Protein AF-R6JPP5-F1 (afdb_monomer)

Secondary structure (DSSP, 8-state):
---TT---EEE---HHHHHHHHHHHT-TTGGG--EEGGG---HHHHHHHHHHHHHHT----SEEEHHHHHHHHHHHHSS--TTHHHHHHHHHHHTT-TTTEEEETTTTEEEE-SPPPP--EEEEEEEEE-SSTTEEEEEEEEES-SS-SEEEEEEEE-SS-TTT-EEEEEEEE-

Foldseek 3Di:
DDELPFAFAWDDDDPVVQVLVQLLCQQPPLLVDWDAQVVADDLLNLLSQLLSVCVVVVVPAQKAALVVSQVSSCQAAVHGRPCNQVCNCVSCVVNVNNVAWDHDPVVNIIGGPHHDDGQKGWGWDTWGQNDDQQKIWTKTAIPNDDVFGIKIWIKHQDPPDPPSRIYTNTMDTD

Mean predicted aligned error: 3.89 Å

pLDDT: mean 92.85, std 6.84, range [59.16, 98.44]

Sequence (174 aa):
MPSTNASGKKVIFNQQDLERIAAMLEVPGLYKFSYENKDGVSAEMATHVAVWMAAREDIKGTSFPSGTVVLDLFKYYGQTVVNFKSNCNAAAKKENIYDIISYSNKDSVFTITKGEAKQQSVKINRVESLGNNNYYKVTGSVSGEKSCKKVVAVVQKNRLDTELGFSIKALKWS

Solvent-accessible surface area (backbone atoms only — not comparable to full-atom values): 9459 Å² total; per-residue (Å²): 131,79,54,66,84,63,77,55,51,79,55,85,77,58,69,67,60,50,52,46,52,23,55,68,65,28,34,37,76,46,75,80,50,68,42,46,60,92,77,51,58,54,41,52,60,46,49,38,50,46,36,48,55,48,41,71,69,58,65,81,54,48,66,40,56,44,67,58,53,53,48,52,47,22,51,42,41,67,46,76,55,73,64,35,76,83,36,34,51,61,23,20,52,76,71,71,41,52,87,33,38,41,59,41,81,90,78,46,26,32,37,41,71,56,61,76,72,82,47,44,46,50,48,76,76,47,39,20,42,55,63,70,88,54,31,30,39,39,35,26,44,37,40,82,44,85,91,36,49,33,40,34,29,20,34,31,55,47,91,82,49,75,86,73,35,45,18,50,40,15,34,42,59,70

Nearest PDB structures (foldseek):
  4u1d-assembly1_C  TM=5.506E-01  e=8.708E-01  Saccharomyces cerevisiae S288C
  4u1c-assembly1_A  TM=5.086E-01  e=1.174E+00  Saccharomyces cerevisiae S288C
  6zce-assembly1_o  TM=4.142E-01  e=6.086E-01  Saccharomyces cerevisiae S288C
  6zu9-assembly1_o  TM=4.142E-01  e=6.086E-01  Saccharomyces cerevisiae S288C
  4uer-assembly1_a  TM=5.561E-01  e=2.709E+00  Lachancea kluyveri

Structure (mmCIF, N/CA/C/O backbone):
data_AF-R6JPP5-F1
#
_entry.id   AF-R6JPP5-F1
#
loop_
_atom_site.group_PDB
_atom_site.id
_atom_site.type_symbol
_atom_site.label_atom_id
_atom_site.label_alt_id
_atom_site.label_comp_id
_atom_site.label_asym_id
_atom_site.label_entity_id
_atom_site.label_seq_id
_atom_site.pdbx_PDB_ins_code
_atom_site.Cartn_x
_atom_site.Cartn_y
_atom_site.Cartn_z
_atom_site.occupancy
_atom_site.B_iso_or_equiv
_atom_site.auth_seq_id
_atom_site.auth_comp_id
_atom_site.auth_asym_id
_atom_site.auth_atom_id
_atom_site.pdbx_PDB_model_num
ATOM 1 N N . MET A 1 1 ? -18.213 3.539 -0.980 1.00 82.19 1 MET A N 1
ATOM 2 C CA . MET A 1 1 ? -17.208 2.903 -0.101 1.00 82.19 1 MET A CA 1
ATOM 3 C C . MET A 1 1 ? -16.975 3.785 1.122 1.00 82.19 1 MET A C 1
ATOM 5 O O . MET A 1 1 ? -17.105 4.993 0.953 1.00 82.19 1 MET A O 1
ATOM 9 N N . PRO A 1 2 ? -16.701 3.240 2.324 1.00 85.69 2 PRO A N 1
ATOM 10 C CA . PRO A 1 2 ? -16.505 4.056 3.527 1.00 85.69 2 PRO A CA 1
ATOM 11 C C . PRO A 1 2 ? -15.246 4.933 3.457 1.00 85.69 2 PRO A C 1
ATOM 13 O O . PRO A 1 2 ? -14.263 4.528 2.840 1.00 85.69 2 PRO A O 1
ATOM 16 N N . SER A 1 3 ? -15.276 6.096 4.114 1.00 89.56 3 SER A N 1
ATOM 17 C CA . SER A 1 3 ? -14.130 7.011 4.246 1.00 89.56 3 SER A CA 1
ATOM 18 C C . SER A 1 3 ? -13.389 6.834 5.573 1.00 89.56 3 SER A C 1
ATOM 20 O O . SER A 1 3 ? -13.895 6.186 6.495 1.00 89.56 3 SER A O 1
ATOM 22 N N . THR A 1 4 ? -12.216 7.457 5.725 1.00 89.62 4 THR A N 1
ATOM 23 C CA . THR A 1 4 ? -11.436 7.405 6.984 1.00 89.62 4 THR A CA 1
ATOM 24 C C . THR A 1 4 ? -12.163 8.001 8.200 1.00 89.62 4 THR A C 1
ATOM 26 O O . THR A 1 4 ? -11.862 7.648 9.347 1.00 89.62 4 THR A O 1
ATOM 29 N N . ASN A 1 5 ? -13.171 8.848 7.972 1.00 91.06 5 ASN A N 1
ATOM 30 C CA . ASN A 1 5 ? -14.004 9.439 9.022 1.00 91.06 5 ASN A CA 1
ATOM 31 C C . ASN A 1 5 ? -15.162 8.534 9.471 1.00 91.06 5 ASN A C 1
ATOM 33 O O . ASN A 1 5 ? -15.794 8.835 10.482 1.00 91.06 5 ASN A O 1
ATOM 37 N N . ALA A 1 6 ? -15.434 7.428 8.769 1.00 90.62 6 ALA A N 1
ATOM 38 C CA . ALA A 1 6 ? -16.486 6.494 9.158 1.00 90.62 6 ALA A CA 1
ATOM 39 C C . ALA A 1 6 ? -16.237 5.922 10.565 1.00 90.62 6 ALA A C 1
ATOM 41 O O . ALA A 1 6 ? -15.097 5.817 11.030 1.00 90.62 6 ALA A O 1
ATOM 42 N N . SER A 1 7 ? -17.309 5.545 11.251 1.00 91.62 7 SER A N 1
ATOM 43 C CA . SER A 1 7 ? -17.273 4.883 12.553 1.00 91.62 7 SER A CA 1
ATOM 44 C C . SER A 1 7 ? -17.956 3.524 12.461 1.00 91.62 7 SER A C 1
ATOM 46 O O . SER A 1 7 ? -18.788 3.282 11.587 1.00 91.62 7 SER A O 1
ATOM 48 N N . GLY A 1 8 ? -17.563 2.608 13.341 1.00 93.38 8 GLY A N 1
ATOM 49 C CA . GLY A 1 8 ? -18.031 1.232 13.295 1.00 93.38 8 GLY A CA 1
ATOM 50 C C . GLY A 1 8 ? -18.022 0.566 14.659 1.00 93.38 8 GLY A C 1
ATOM 51 O O . GLY A 1 8 ? -17.708 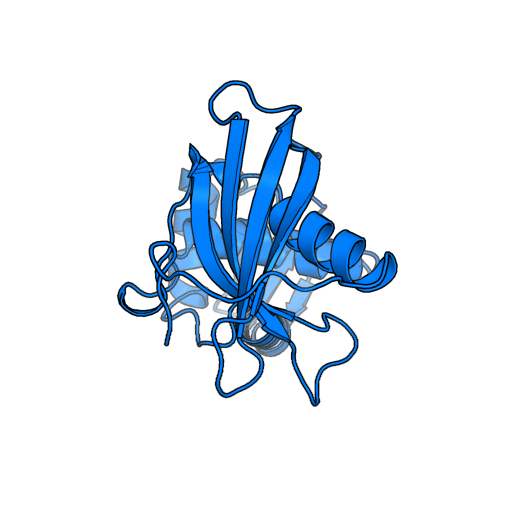1.179 15.679 1.00 93.38 8 GLY A O 1
ATOM 52 N N . LYS A 1 9 ? -18.363 -0.722 14.678 1.00 95.44 9 LYS A N 1
ATOM 53 C CA . LYS A 1 9 ? -18.337 -1.530 15.902 1.00 95.44 9 LYS A CA 1
ATOM 54 C C . LYS A 1 9 ? -16.947 -2.116 16.096 1.00 95.44 9 LYS A C 1
ATOM 56 O O . LYS A 1 9 ? -16.411 -2.723 15.172 1.00 95.44 9 LYS A O 1
ATOM 61 N N . LYS A 1 10 ? -16.368 -1.971 17.290 1.00 96.31 10 LYS A N 1
ATOM 62 C CA . LYS 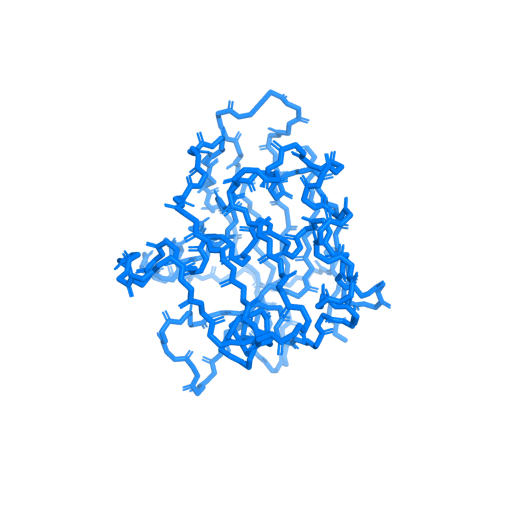A 1 10 ? -15.063 -2.566 17.614 1.00 96.31 10 LYS A CA 1
ATOM 63 C C . LYS A 1 10 ? -15.108 -4.085 17.414 1.00 96.31 10 LYS A C 1
ATOM 65 O O . LYS A 1 10 ? -16.047 -4.737 17.862 1.00 96.31 10 LYS A O 1
ATOM 70 N N . VAL A 1 11 ? -14.081 -4.632 16.772 1.00 96.31 11 VAL A N 1
ATOM 71 C CA . VAL A 1 11 ? -13.898 -6.074 16.560 1.00 96.31 11 VAL A CA 1
ATOM 72 C C . VAL A 1 11 ? -12.457 -6.474 16.861 1.00 96.31 11 VAL A C 1
ATOM 74 O O . VAL A 1 11 ? -11.571 -5.621 16.934 1.00 96.31 11 VAL A O 1
ATOM 77 N N . ILE A 1 12 ? -12.227 -7.771 17.054 1.00 94.81 12 ILE A N 1
ATOM 78 C CA . ILE A 1 12 ? -10.899 -8.339 17.290 1.00 94.81 12 ILE A CA 1
ATOM 79 C C . ILE A 1 12 ? -10.472 -9.084 16.030 1.00 94.81 12 ILE A C 1
ATOM 81 O O . ILE A 1 12 ? -11.224 -9.900 15.499 1.00 94.81 12 ILE A O 1
ATOM 85 N N . PHE A 1 13 ? -9.273 -8.775 15.553 1.00 95.56 13 PHE A N 1
ATOM 86 C CA . PHE A 1 13 ? -8.607 -9.511 14.484 1.00 95.56 13 PHE A CA 1
ATOM 87 C C . PHE A 1 13 ? -7.575 -10.454 15.092 1.00 95.56 13 PHE A C 1
ATOM 89 O O . PHE A 1 13 ? -7.060 -10.197 16.181 1.00 95.56 13 PHE A O 1
ATOM 96 N N . ASN A 1 14 ? -7.287 -11.548 14.389 1.00 94.88 14 ASN A N 1
ATOM 97 C CA . ASN A 1 14 ? -6.182 -12.417 14.769 1.00 94.88 14 ASN A CA 1
ATOM 98 C C . ASN A 1 14 ? -4.836 -11.721 14.491 1.00 94.88 14 ASN A C 1
ATOM 100 O O . ASN A 1 14 ? -4.765 -10.741 13.745 1.00 94.88 14 ASN A O 1
ATOM 104 N N . GLN A 1 15 ? -3.767 -12.238 15.094 1.00 95.12 15 GLN A N 1
ATOM 105 C CA . GLN A 1 15 ? -2.435 -11.641 14.992 1.00 95.12 15 GLN A CA 1
ATOM 106 C C . GLN A 1 15 ? -1.942 -11.550 13.538 1.00 95.12 15 GLN A C 1
ATOM 108 O O . GLN A 1 15 ? -1.433 -10.512 13.128 1.00 95.12 15 GLN A O 1
ATOM 113 N N . GLN A 1 16 ? -2.179 -12.593 12.739 1.00 94.06 16 GLN A N 1
ATOM 114 C CA . GLN A 1 16 ? -1.756 -12.645 11.339 1.00 94.06 16 GLN A CA 1
ATOM 115 C C . GLN A 1 16 ? -2.409 -11.546 10.485 1.00 94.06 16 GLN A C 1
ATOM 117 O O . GLN A 1 16 ? -1.752 -10.926 9.653 1.00 94.06 16 GLN A O 1
ATOM 122 N N . ASP A 1 17 ? -3.700 -11.278 10.686 1.00 95.12 17 ASP A N 1
ATOM 123 C CA . ASP A 1 17 ? -4.415 -10.215 9.982 1.00 95.12 17 ASP A CA 1
ATOM 124 C C . ASP A 1 17 ? -3.894 -8.832 10.402 1.00 95.12 17 ASP A C 1
ATOM 126 O O . ASP A 1 17 ? -3.727 -7.954 9.554 1.00 95.12 17 ASP A O 1
ATOM 130 N N . LEU A 1 18 ? -3.599 -8.634 11.692 1.00 96.69 18 LEU A N 1
ATOM 131 C CA . LEU A 1 18 ? -3.015 -7.385 12.190 1.00 96.69 1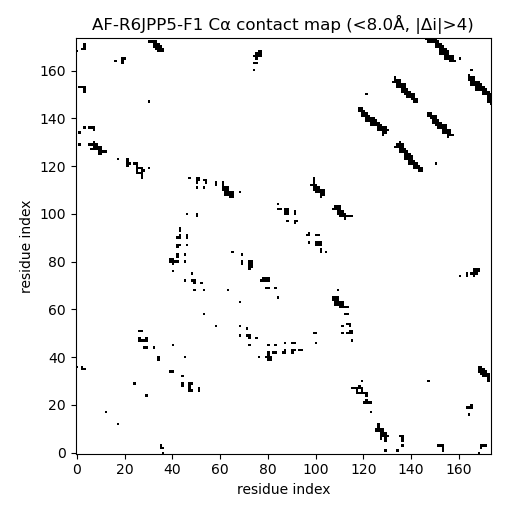8 LEU A CA 1
ATOM 132 C C . LEU A 1 18 ? -1.625 -7.132 11.594 1.00 96.69 18 LEU A C 1
ATOM 134 O O . LEU A 1 18 ? -1.348 -6.013 11.167 1.00 96.69 18 LEU A O 1
ATOM 138 N N . GLU A 1 19 ? -0.780 -8.160 11.524 1.00 95.50 19 GLU A N 1
ATOM 139 C CA . GLU A 1 19 ? 0.562 -8.089 10.934 1.00 95.50 19 GLU A CA 1
ATOM 140 C C . GLU A 1 19 ? 0.517 -7.825 9.429 1.00 95.50 19 GLU A C 1
ATOM 142 O O . GLU A 1 19 ? 1.269 -6.990 8.931 1.00 95.50 19 GLU A O 1
ATOM 147 N N . ARG A 1 20 ? -0.407 -8.465 8.699 1.00 95.12 20 ARG A N 1
ATOM 148 C CA . ARG A 1 20 ? -0.617 -8.202 7.266 1.00 95.12 20 ARG A CA 1
ATOM 149 C C . ARG A 1 20 ? -1.011 -6.752 7.012 1.00 95.12 20 ARG A C 1
ATOM 151 O O . ARG A 1 20 ? -0.418 -6.101 6.154 1.00 95.12 20 ARG A O 1
ATOM 158 N N . ILE A 1 21 ? -1.978 -6.236 7.772 1.00 96.88 21 ILE A N 1
ATOM 159 C CA . ILE A 1 21 ? -2.425 -4.845 7.643 1.00 96.88 21 ILE A CA 1
ATOM 160 C C . ILE A 1 21 ? -1.296 -3.883 8.022 1.00 96.88 21 ILE A C 1
ATOM 162 O O . ILE A 1 21 ? -1.074 -2.907 7.309 1.00 96.88 21 ILE A O 1
ATOM 166 N N . ALA A 1 22 ? -0.565 -4.156 9.106 1.00 97.19 22 ALA A N 1
ATOM 167 C CA . ALA A 1 22 ? 0.593 -3.358 9.494 1.00 97.19 22 ALA A CA 1
ATOM 168 C C . ALA A 1 22 ? 1.635 -3.321 8.369 1.00 97.19 22 ALA A C 1
ATOM 170 O O . ALA A 1 22 ? 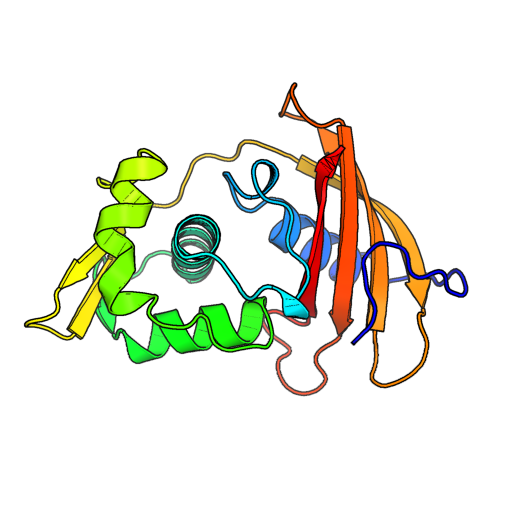2.000 -2.236 7.935 1.00 97.19 22 ALA A O 1
ATOM 171 N N . ALA A 1 23 ? 2.022 -4.473 7.816 1.00 96.06 23 ALA A N 1
ATOM 172 C CA . ALA A 1 23 ? 2.990 -4.555 6.726 1.00 96.06 23 ALA A CA 1
ATOM 173 C C . ALA A 1 23 ? 2.557 -3.748 5.490 1.00 96.06 23 ALA A C 1
ATOM 175 O O . ALA A 1 23 ? 3.378 -3.056 4.895 1.00 96.06 23 ALA A O 1
ATOM 176 N N . MET A 1 24 ? 1.268 -3.783 5.127 1.00 96.69 24 MET A N 1
ATOM 177 C CA . MET A 1 24 ? 0.732 -2.958 4.036 1.00 96.69 24 MET A CA 1
ATOM 178 C C . MET A 1 24 ? 0.823 -1.455 4.332 1.00 96.69 24 MET A C 1
ATOM 180 O O . MET A 1 24 ? 1.026 -0.674 3.410 1.00 96.69 24 MET A O 1
ATOM 184 N N . LEU A 1 25 ? 0.670 -1.033 5.589 1.00 97.06 25 LEU A N 1
ATOM 185 C CA . LEU A 1 25 ? 0.804 0.371 5.999 1.00 97.06 25 LEU A CA 1
ATOM 186 C C . LEU A 1 25 ? 2.277 0.786 6.207 1.00 97.06 25 LEU A C 1
ATOM 188 O O . LEU A 1 25 ? 2.603 1.970 6.186 1.00 97.06 25 LEU A O 1
ATOM 192 N N . GLU A 1 26 ? 3.182 -0.173 6.374 1.00 96.56 26 GLU A N 1
ATOM 193 C CA . GLU A 1 26 ? 4.626 0.041 6.526 1.00 96.56 26 GLU A CA 1
ATOM 194 C C . GLU A 1 26 ? 5.382 0.198 5.195 1.00 96.56 26 GLU A C 1
ATOM 196 O O . GLU A 1 26 ? 6.606 0.319 5.209 1.00 96.56 26 GLU A O 1
ATOM 201 N N . VAL A 1 27 ? 4.681 0.239 4.052 1.00 97.00 27 VAL A N 1
ATOM 202 C CA . VAL A 1 27 ? 5.272 0.564 2.740 1.00 97.00 27 VAL A CA 1
ATOM 203 C C . VAL A 1 27 ? 6.053 1.884 2.847 1.00 97.00 27 VAL A C 1
ATOM 205 O O . VAL A 1 27 ? 5.436 2.906 3.166 1.00 97.00 27 VAL A O 1
ATOM 208 N N . PRO A 1 28 ? 7.377 1.908 2.603 1.00 95.50 28 PRO A N 1
ATOM 209 C CA . PRO A 1 28 ? 8.176 3.132 2.697 1.00 95.50 28 PRO A CA 1
ATOM 210 C C . PRO A 1 28 ? 7.575 4.287 1.885 1.00 95.50 28 PRO A C 1
ATOM 212 O O . PRO A 1 28 ? 6.947 4.065 0.857 1.00 95.50 28 PRO A O 1
ATOM 215 N N . GLY A 1 29 ? 7.673 5.520 2.383 1.00 94.06 29 GLY A N 1
ATOM 216 C CA . GLY A 1 29 ? 7.097 6.704 1.733 1.00 94.06 29 GLY A CA 1
ATOM 217 C C . GLY A 1 29 ? 5.568 6.841 1.806 1.00 94.06 29 GLY A C 1
ATOM 218 O O . GLY A 1 29 ? 5.060 7.954 1.661 1.00 94.06 29 GLY A O 1
ATOM 219 N N . LEU A 1 30 ? 4.813 5.777 2.117 1.00 95.69 30 LEU A N 1
ATOM 220 C CA . LEU A 1 30 ? 3.342 5.812 2.140 1.00 95.69 30 LEU A CA 1
ATOM 221 C C . LEU A 1 30 ? 2.770 6.834 3.138 1.00 95.69 30 LEU A C 1
ATOM 223 O O . LEU A 1 30 ? 1.698 7.394 2.904 1.00 95.69 30 LEU A O 1
ATOM 227 N N . TYR A 1 31 ? 3.494 7.113 4.226 1.00 95.00 31 TYR A N 1
ATOM 228 C CA . TYR A 1 31 ? 3.088 8.071 5.260 1.00 95.00 31 TYR A CA 1
ATOM 229 C C . TYR A 1 31 ? 2.949 9.519 4.766 1.00 95.00 31 TYR A C 1
ATOM 231 O O . TYR A 1 31 ? 2.321 10.336 5.438 1.00 95.00 31 TYR A O 1
ATOM 239 N N . LYS A 1 32 ? 3.520 9.850 3.600 1.00 94.69 32 LYS A N 1
ATOM 240 C CA . LYS A 1 32 ? 3.437 11.186 2.994 1.00 94.69 32 LYS A CA 1
ATOM 241 C C . LYS A 1 32 ? 2.080 11.464 2.342 1.00 94.69 32 LYS A C 1
ATOM 243 O O . LYS A 1 32 ? 1.766 12.614 2.044 1.00 94.69 32 LYS A O 1
ATOM 248 N N . PHE A 1 33 ? 1.281 10.427 2.091 1.00 94.12 33 PHE A N 1
ATOM 249 C CA . PHE A 1 33 ? 0.074 10.520 1.275 1.00 94.12 33 PHE A CA 1
ATOM 250 C C . PHE A 1 33 ? -1.171 10.322 2.119 1.00 94.12 33 PHE A C 1
ATOM 252 O O . PHE A 1 33 ? -1.234 9.399 2.913 1.00 94.12 33 PHE A O 1
ATOM 259 N N . SER A 1 34 ? -2.201 11.136 1.906 1.00 92.00 34 SER A N 1
ATOM 260 C CA . SER A 1 34 ? -3.565 10.781 2.308 1.00 92.00 34 SER A CA 1
ATOM 261 C C . SER A 1 34 ? -4.348 10.385 1.069 1.00 92.00 34 SER A C 1
ATOM 263 O O . SER A 1 34 ? -4.201 11.003 0.017 1.00 92.00 34 SER A O 1
ATOM 265 N N . TYR A 1 35 ? -5.171 9.353 1.194 1.00 91.75 35 TYR A N 1
ATOM 266 C CA . TYR A 1 35 ? -5.915 8.787 0.083 1.00 91.75 35 TYR A CA 1
ATOM 267 C C . TYR A 1 35 ? -7.326 8.420 0.529 1.00 91.75 35 TYR A C 1
ATOM 269 O O . TYR A 1 35 ? -7.529 7.742 1.533 1.00 91.75 35 TYR A O 1
ATOM 277 N N . GLU A 1 36 ? -8.305 8.851 -0.253 1.00 92.19 36 GLU A N 1
ATOM 278 C CA . GLU A 1 36 ? -9.684 8.389 -0.192 1.00 92.19 36 GLU A CA 1
ATOM 279 C C . GLU A 1 36 ? -10.022 7.843 -1.576 1.00 92.19 36 GLU A C 1
ATOM 281 O O . GLU A 1 36 ? -9.717 8.470 -2.586 1.00 92.19 36 GLU A O 1
ATOM 286 N N . ASN A 1 37 ? -10.669 6.682 -1.659 1.00 86.75 37 ASN A N 1
ATOM 287 C CA . ASN A 1 37 ? -10.866 6.010 -2.946 1.00 86.75 37 ASN A CA 1
ATOM 288 C C . ASN A 1 37 ? -11.537 6.858 -4.029 1.00 86.75 37 ASN A C 1
ATOM 290 O O . ASN A 1 37 ? -11.197 6.703 -5.199 1.00 86.75 37 ASN A O 1
ATOM 294 N N . LYS A 1 38 ? -12.446 7.756 -3.628 1.00 86.94 38 LYS A N 1
ATOM 295 C CA . LYS A 1 38 ? -13.140 8.689 -4.526 1.00 86.94 38 LYS A CA 1
ATOM 296 C C . LYS A 1 38 ? -12.187 9.626 -5.280 1.00 86.94 38 LYS A C 1
ATOM 298 O O . LYS A 1 38 ? -12.551 10.106 -6.343 1.00 86.94 38 LYS A O 1
ATOM 303 N N . ASP A 1 39 ? -11.004 9.879 -4.723 1.00 88.00 39 ASP A N 1
ATOM 304 C CA . ASP A 1 39 ? -10.008 10.806 -5.266 1.00 88.00 39 ASP A CA 1
ATOM 305 C C . ASP A 1 39 ? -9.014 10.097 -6.202 1.00 88.00 39 ASP A C 1
ATOM 307 O O . ASP A 1 39 ? -8.202 10.744 -6.859 1.00 88.00 39 ASP A O 1
ATOM 311 N N . GLY A 1 40 ? -9.098 8.765 -6.302 1.00 89.88 40 GLY A N 1
ATOM 312 C CA . GLY A 1 40 ? -8.156 7.954 -7.063 1.00 89.88 40 GLY A CA 1
ATOM 313 C C . GLY A 1 40 ? -6.803 7.800 -6.366 1.00 89.88 40 GLY A C 1
ATOM 314 O O . GLY A 1 40 ? -6.522 8.393 -5.326 1.00 89.88 40 GLY A O 1
ATOM 315 N N . VAL A 1 41 ? -5.968 6.928 -6.922 1.00 94.88 41 VAL A N 1
ATOM 316 C CA . VAL A 1 41 ? -4.627 6.626 -6.405 1.00 94.88 41 VAL A CA 1
ATOM 317 C C . VAL A 1 41 ? -3.606 7.446 -7.193 1.00 94.88 41 VAL A C 1
ATOM 319 O O . VAL A 1 41 ? -3.581 7.361 -8.421 1.00 94.88 41 VAL A O 1
ATOM 322 N N . SER A 1 42 ? -2.757 8.223 -6.512 1.00 95.12 42 SER A N 1
ATOM 323 C CA . SER A 1 42 ? -1.679 8.965 -7.179 1.00 95.12 42 SER A CA 1
ATOM 324 C C . SER A 1 42 ? -0.564 8.033 -7.656 1.00 95.12 42 SER A C 1
ATOM 326 O O . SER A 1 42 ? -0.304 6.984 -7.060 1.00 95.12 42 SER A O 1
ATOM 328 N N . ALA A 1 43 ? 0.127 8.429 -8.727 1.00 96.94 43 ALA A N 1
ATOM 329 C CA . ALA A 1 43 ? 1.240 7.648 -9.254 1.00 96.94 43 ALA A CA 1
ATOM 330 C C . ALA A 1 43 ? 2.420 7.608 -8.269 1.00 96.94 43 ALA A C 1
ATOM 332 O O . ALA A 1 43 ? 3.053 6.567 -8.148 1.00 96.94 43 ALA A O 1
ATOM 333 N N . GLU A 1 44 ? 2.668 8.693 -7.530 1.00 97.38 44 GLU A N 1
ATOM 334 C CA . GLU A 1 44 ? 3.707 8.793 -6.495 1.00 97.38 44 GLU A CA 1
ATOM 335 C C . GLU A 1 44 ? 3.491 7.789 -5.357 1.00 97.38 44 GLU A C 1
ATOM 337 O O . GLU A 1 44 ? 4.403 7.062 -4.966 1.00 97.38 44 GLU A O 1
ATOM 342 N N . MET A 1 45 ? 2.257 7.672 -4.865 1.00 96.62 45 MET A N 1
ATOM 343 C CA . MET A 1 45 ? 1.936 6.684 -3.839 1.00 96.62 45 MET A CA 1
ATOM 344 C C . MET A 1 45 ? 2.030 5.258 -4.402 1.00 96.62 45 MET A C 1
ATOM 346 O O . MET A 1 45 ? 2.558 4.356 -3.750 1.00 96.62 45 MET A O 1
ATOM 350 N N . ALA A 1 46 ? 1.552 5.056 -5.633 1.00 97.69 46 ALA A N 1
ATOM 351 C CA . ALA A 1 46 ? 1.592 3.759 -6.294 1.00 97.69 46 ALA A CA 1
ATOM 352 C C . ALA A 1 46 ? 3.020 3.284 -6.608 1.00 97.69 46 ALA A C 1
ATOM 354 O O . ALA A 1 46 ? 3.254 2.079 -6.574 1.00 97.69 46 ALA A O 1
ATOM 355 N N . THR A 1 47 ? 3.984 4.179 -6.868 1.00 97.75 47 THR A N 1
ATOM 356 C CA . THR A 1 47 ? 5.381 3.776 -7.108 1.00 97.75 47 THR A CA 1
ATOM 357 C C . THR A 1 47 ? 5.989 3.083 -5.892 1.00 97.75 47 THR A C 1
ATOM 359 O O . THR A 1 47 ? 6.598 2.028 -6.049 1.00 97.75 47 THR A O 1
ATOM 362 N N . HIS A 1 48 ? 5.739 3.596 -4.686 1.00 97.81 48 HIS A N 1
ATOM 363 C CA . HIS A 1 48 ? 6.206 2.969 -3.448 1.00 97.81 48 HIS A CA 1
ATOM 364 C C . HIS A 1 48 ? 5.582 1.586 -3.221 1.00 97.81 48 HIS A C 1
ATOM 366 O O . HIS A 1 48 ? 6.264 0.617 -2.885 1.00 97.81 48 HIS A O 1
ATOM 372 N N . VAL A 1 49 ? 4.272 1.460 -3.461 1.00 97.19 49 VAL A N 1
ATOM 373 C CA . VAL A 1 49 ? 3.579 0.171 -3.333 1.00 97.19 49 VAL A CA 1
ATOM 374 C C . VAL A 1 49 ? 4.064 -0.829 -4.381 1.00 97.19 49 VAL A C 1
ATOM 376 O O . VAL A 1 49 ? 4.251 -1.994 -4.045 1.00 97.19 49 VAL A O 1
ATOM 379 N N . ALA A 1 50 ? 4.319 -0.400 -5.620 1.00 96.19 50 ALA A N 1
ATOM 380 C CA . ALA A 1 50 ? 4.851 -1.272 -6.667 1.00 96.19 50 ALA A CA 1
ATOM 381 C C . ALA A 1 50 ? 6.220 -1.851 -6.280 1.00 96.19 50 ALA A C 1
ATOM 383 O O . ALA A 1 50 ? 6.431 -3.057 -6.399 1.00 96.19 50 ALA A O 1
ATOM 384 N N . VAL A 1 51 ? 7.122 -1.012 -5.757 1.00 96.06 51 VAL A N 1
ATOM 385 C CA . VAL A 1 51 ? 8.432 -1.456 -5.261 1.00 96.06 51 VAL A CA 1
ATOM 386 C C . VAL A 1 51 ? 8.281 -2.440 -4.103 1.00 96.06 51 VAL A C 1
ATOM 388 O O . VAL A 1 51 ? 8.933 -3.483 -4.085 1.00 96.06 51 VAL A O 1
ATOM 391 N N . TRP A 1 52 ? 7.405 -2.142 -3.142 1.00 95.56 52 TRP A N 1
ATOM 392 C CA . TRP A 1 52 ? 7.178 -3.018 -1.996 1.00 95.56 52 TRP A CA 1
ATOM 393 C C . TRP A 1 52 ? 6.559 -4.367 -2.386 1.00 95.56 52 TRP A C 1
ATOM 395 O O . TRP A 1 52 ? 6.978 -5.397 -1.861 1.00 95.56 52 TRP A O 1
ATOM 405 N N . MET A 1 53 ? 5.605 -4.387 -3.323 1.00 93.19 53 MET A N 1
ATOM 406 C CA . MET A 1 53 ? 5.019 -5.629 -3.842 1.00 93.19 53 MET A CA 1
ATOM 407 C C . MET A 1 53 ? 6.085 -6.485 -4.538 1.00 93.19 53 MET A C 1
ATOM 409 O O . MET A 1 53 ? 6.218 -7.658 -4.206 1.00 93.19 53 MET A O 1
ATOM 413 N N . ALA A 1 54 ? 6.920 -5.889 -5.395 1.00 91.25 54 ALA A N 1
ATOM 414 C CA . ALA A 1 54 ? 8.014 -6.606 -6.054 1.00 91.25 54 ALA A CA 1
ATOM 415 C C . ALA A 1 54 ? 9.065 -7.140 -5.060 1.00 91.25 54 ALA A C 1
ATOM 417 O O . ALA A 1 54 ? 9.589 -8.238 -5.234 1.00 91.25 54 AL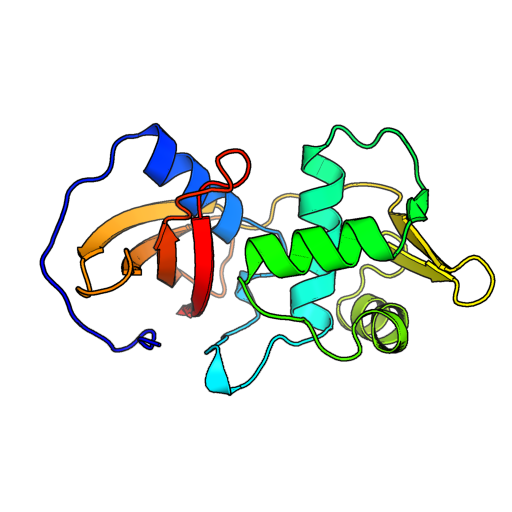A A O 1
ATOM 418 N N . ALA A 1 55 ? 9.352 -6.399 -3.984 1.00 87.31 55 ALA A N 1
ATOM 419 C CA . ALA A 1 55 ? 10.271 -6.846 -2.937 1.00 87.31 55 ALA A CA 1
ATOM 420 C C . ALA A 1 55 ? 9.734 -8.037 -2.122 1.00 87.31 55 ALA A C 1
ATOM 422 O O . ALA A 1 55 ? 10.523 -8.853 -1.645 1.00 87.31 55 ALA A O 1
ATOM 423 N N . ARG A 1 56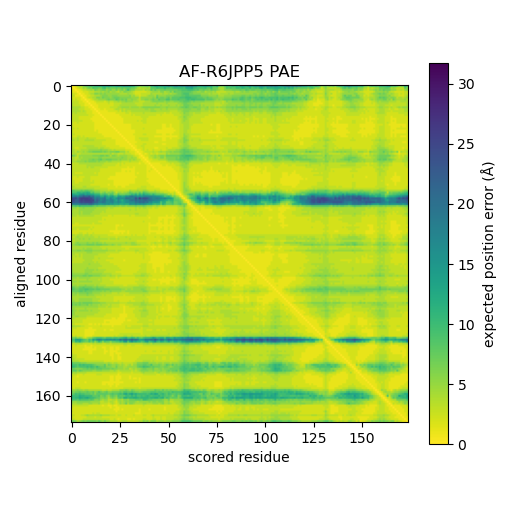 ? 8.408 -8.159 -1.966 1.00 81.12 56 ARG A N 1
ATOM 424 C CA . ARG A 1 56 ? 7.772 -9.291 -1.264 1.00 81.12 56 ARG A CA 1
ATOM 425 C C . ARG A 1 56 ? 7.889 -10.605 -2.019 1.00 81.12 56 ARG A C 1
ATOM 427 O O . ARG A 1 56 ? 7.924 -11.651 -1.379 1.00 81.12 56 ARG A O 1
ATOM 434 N N . GLU A 1 57 ? 7.948 -10.554 -3.342 1.00 70.69 57 GLU A N 1
ATOM 435 C CA . GLU A 1 57 ? 8.067 -11.739 -4.196 1.00 70.69 57 GLU A CA 1
ATOM 436 C C . GLU A 1 57 ? 9.518 -12.242 -4.323 1.00 70.69 57 GLU A C 1
ATOM 438 O O . GLU A 1 57 ? 9.818 -13.013 -5.230 1.00 70.69 57 GLU A O 1
ATOM 443 N N . ASP A 1 58 ? 10.403 -11.841 -3.391 1.00 64.00 58 ASP A N 1
ATOM 444 C CA . ASP A 1 58 ? 11.833 -12.178 -3.357 1.00 64.00 58 ASP A CA 1
ATOM 445 C C . ASP A 1 58 ? 12.497 -11.834 -4.692 1.00 64.00 58 ASP A C 1
ATOM 447 O O . ASP A 1 58 ? 12.743 -12.741 -5.472 1.00 64.00 58 ASP A O 1
ATOM 451 N N . ILE A 1 59 ? 12.698 -10.529 -4.963 1.00 61.78 59 ILE A N 1
ATOM 452 C CA . ILE A 1 59 ? 13.218 -9.873 -6.193 1.00 61.78 59 ILE A CA 1
ATOM 453 C C . ILE A 1 59 ? 13.968 -10.829 -7.150 1.00 61.78 59 ILE A C 1
ATOM 455 O O . ILE A 1 59 ? 15.190 -10.777 -7.312 1.00 61.78 59 ILE A O 1
ATOM 459 N N . LYS A 1 60 ? 13.235 -11.716 -7.826 1.00 59.16 60 LYS A N 1
ATOM 460 C CA . LYS A 1 60 ? 13.765 -12.668 -8.805 1.00 59.16 60 LYS A CA 1
ATOM 461 C C . LYS A 1 60 ? 13.508 -12.076 -10.169 1.00 59.16 60 LYS A C 1
ATOM 463 O O . LYS A 1 60 ? 12.575 -12.438 -10.874 1.00 59.16 60 LYS A O 1
ATOM 468 N N . GLY A 1 61 ? 14.348 -11.111 -10.505 1.00 64.19 61 GLY A N 1
ATOM 469 C CA . GLY A 1 61 ? 14.240 -10.345 -11.733 1.00 64.19 61 GLY A CA 1
ATOM 470 C C . GLY A 1 61 ? 14.212 -8.860 -11.434 1.00 64.19 61 GLY A C 1
ATOM 471 O O . GLY A 1 61 ? 13.524 -8.395 -10.535 1.00 64.19 61 GLY A O 1
ATOM 472 N N . THR A 1 62 ? 14.985 -8.108 -12.207 1.00 83.38 62 THR A N 1
ATOM 473 C CA . THR A 1 62 ? 14.932 -6.648 -12.194 1.00 83.38 62 THR A CA 1
ATOM 474 C C . THR A 1 62 ? 13.851 -6.117 -13.121 1.00 83.38 62 THR A C 1
ATOM 476 O O . THR A 1 62 ? 13.656 -4.915 -13.140 1.00 83.38 62 THR A O 1
ATOM 479 N N . SER A 1 63 ? 13.168 -6.974 -13.891 1.00 90.50 63 SER A N 1
ATOM 480 C CA . SER A 1 63 ? 12.206 -6.607 -14.931 1.00 90.50 63 SER A CA 1
ATOM 481 C C . SER A 1 63 ? 10.909 -7.394 -14.769 1.00 90.50 63 SER A C 1
ATOM 483 O O . SER A 1 63 ? 10.921 -8.623 -14.721 1.00 90.50 63 SER A O 1
ATOM 485 N N . PHE A 1 64 ? 9.794 -6.673 -14.710 1.00 92.75 64 PHE A N 1
ATOM 486 C CA . PHE A 1 64 ? 8.464 -7.197 -14.434 1.00 92.75 64 PHE A CA 1
ATOM 487 C C . PHE A 1 64 ? 7.508 -6.805 -15.563 1.00 92.75 64 PHE A C 1
ATOM 489 O O . PHE A 1 64 ? 7.419 -5.616 -15.897 1.00 92.75 64 PHE A O 1
ATOM 496 N N . PRO A 1 65 ? 6.739 -7.747 -16.140 1.00 94.19 65 PRO A N 1
ATOM 497 C CA . PRO A 1 65 ? 5.689 -7.411 -17.092 1.00 94.19 65 PRO A CA 1
ATOM 498 C C . PRO A 1 65 ? 4.724 -6.382 -16.504 1.00 94.19 65 PRO A C 1
ATOM 500 O O . PRO A 1 65 ? 4.258 -6.512 -15.370 1.00 94.19 65 PRO A O 1
ATOM 503 N N . SER A 1 66 ? 4.372 -5.360 -17.284 1.00 94.62 66 SER A N 1
ATOM 504 C CA . SER A 1 66 ? 3.533 -4.273 -16.771 1.00 94.62 66 SER A CA 1
ATOM 505 C C . SER A 1 66 ? 2.137 -4.711 -16.329 1.00 94.62 66 SER A C 1
ATOM 507 O O . SER A 1 66 ? 1.536 -4.049 -15.486 1.00 94.62 66 SER A O 1
ATOM 509 N N . GLY A 1 67 ? 1.624 -5.820 -16.872 1.00 93.81 67 GLY A N 1
ATOM 510 C CA . GLY A 1 67 ? 0.373 -6.432 -16.425 1.00 93.81 67 GLY A CA 1
ATOM 511 C C . GLY A 1 67 ? 0.439 -6.928 -14.979 1.00 93.81 67 GLY A C 1
ATOM 512 O O . GLY A 1 67 ? -0.498 -6.678 -14.228 1.00 93.81 67 GLY A O 1
ATOM 513 N N . THR A 1 68 ? 1.554 -7.545 -14.577 1.00 92.31 68 THR A N 1
ATOM 514 C CA . THR A 1 68 ? 1.771 -8.054 -13.213 1.00 92.31 68 THR A CA 1
ATOM 515 C C . THR A 1 68 ? 1.750 -6.912 -12.203 1.00 92.31 68 THR A C 1
ATOM 517 O O . THR A 1 68 ? 0.904 -6.888 -11.317 1.00 92.31 68 THR A O 1
ATOM 520 N N . VAL A 1 69 ? 2.575 -5.884 -12.422 1.00 94.25 69 VAL A N 1
ATOM 521 C CA . VAL A 1 69 ? 2.667 -4.735 -11.504 1.00 94.25 69 VAL A CA 1
ATOM 522 C C . VAL A 1 69 ? 1.333 -3.993 -11.383 1.00 94.25 69 VAL A C 1
ATOM 524 O O . VAL A 1 69 ? 0.912 -3.630 -10.287 1.00 94.25 69 VAL A O 1
ATOM 527 N N . VAL A 1 70 ? 0.624 -3.777 -12.498 1.00 95.50 70 VAL A N 1
ATOM 528 C CA . VAL A 1 70 ? -0.691 -3.114 -12.468 1.00 95.50 70 VAL A CA 1
ATOM 529 C C . VAL A 1 70 ? -1.736 -3.970 -11.748 1.00 95.50 70 VAL A C 1
ATOM 531 O O . VAL A 1 70 ? -2.574 -3.418 -11.034 1.00 95.50 70 VAL A O 1
ATOM 534 N N . LEU A 1 71 ? -1.689 -5.296 -11.901 1.00 93.69 71 LEU A N 1
ATOM 535 C CA . LEU A 1 71 ? -2.575 -6.209 -11.185 1.00 93.69 71 LEU A CA 1
ATOM 536 C C . LEU A 1 71 ? -2.298 -6.195 -9.678 1.00 93.69 71 LEU A C 1
ATOM 538 O O . LEU A 1 71 ? -3.242 -6.177 -8.896 1.00 93.69 71 LEU A O 1
ATOM 542 N N . ASP A 1 72 ? -1.041 -6.146 -9.257 1.00 93.81 72 ASP A N 1
ATOM 543 C CA . ASP A 1 72 ? -0.685 -6.103 -7.838 1.00 93.81 72 ASP A CA 1
ATOM 544 C C . ASP A 1 72 ? -1.083 -4.788 -7.174 1.00 93.81 72 ASP A C 1
ATOM 546 O O . ASP A 1 72 ? -1.638 -4.790 -6.073 1.00 93.81 72 ASP A O 1
ATOM 550 N N . LEU A 1 73 ? -0.922 -3.665 -7.876 1.00 96.06 73 LEU A N 1
ATOM 551 C CA . LEU A 1 73 ? -1.487 -2.388 -7.441 1.00 96.06 73 LEU A CA 1
ATOM 552 C C . LEU A 1 73 ? -3.015 -2.456 -7.355 1.00 96.06 73 LEU A C 1
ATOM 554 O O . LEU A 1 73 ? -3.605 -1.973 -6.385 1.00 96.06 73 LEU A O 1
ATOM 558 N N . PHE A 1 74 ? -3.662 -3.094 -8.336 1.00 94.31 74 PHE A N 1
ATOM 559 C CA . PHE A 1 74 ? -5.099 -3.324 -8.287 1.00 94.31 74 PHE A CA 1
ATOM 560 C C . PHE A 1 74 ? -5.485 -4.172 -7.074 1.00 94.31 74 PHE A C 1
ATOM 562 O O . PHE A 1 74 ? -6.430 -3.802 -6.393 1.00 94.31 74 PHE A O 1
ATOM 569 N N . LYS A 1 75 ? -4.766 -5.248 -6.737 1.00 94.00 75 LYS A N 1
ATOM 570 C CA . LYS A 1 75 ? -5.024 -6.041 -5.521 1.00 94.00 75 LYS A CA 1
ATOM 571 C C . LYS A 1 75 ? -4.841 -5.198 -4.256 1.00 94.00 75 LYS A C 1
ATOM 573 O O . LYS A 1 75 ? -5.708 -5.218 -3.383 1.00 94.00 75 LYS A O 1
ATOM 578 N N . TYR A 1 76 ? -3.768 -4.406 -4.184 1.00 95.50 76 TYR A N 1
ATOM 579 C CA . TYR A 1 76 ? -3.447 -3.582 -3.019 1.00 95.50 76 TYR A CA 1
ATOM 580 C C . TYR A 1 76 ? -4.502 -2.506 -2.749 1.00 95.50 76 TYR A C 1
ATOM 582 O O . TYR A 1 76 ? -4.967 -2.386 -1.619 1.00 95.50 76 TYR A O 1
ATOM 590 N N . TYR A 1 77 ? -4.938 -1.747 -3.757 1.00 95.06 77 TYR A N 1
ATOM 591 C CA . TYR A 1 77 ? -5.947 -0.691 -3.570 1.00 95.06 77 TYR A CA 1
ATOM 592 C C . TYR A 1 77 ? -7.390 -1.197 -3.755 1.00 95.06 77 TYR A C 1
ATOM 594 O O . TYR A 1 77 ? -8.374 -0.571 -3.345 1.00 95.06 77 TYR A O 1
ATOM 602 N N . GLY A 1 78 ? -7.551 -2.360 -4.389 1.00 92.19 78 GLY A N 1
ATOM 603 C CA . GLY A 1 78 ? -8.808 -2.860 -4.950 1.00 92.19 78 GLY A CA 1
ATOM 604 C C . GLY A 1 78 ? -9.520 -1.819 -5.815 1.00 92.19 78 GLY A C 1
ATOM 605 O O . GLY A 1 78 ? -10.734 -1.654 -5.688 1.00 92.19 78 GLY A O 1
ATOM 606 N N . GLN A 1 79 ? -8.736 -1.082 -6.606 1.00 92.00 79 GLN A N 1
ATOM 607 C CA . GLN A 1 79 ? -9.153 -0.232 -7.719 1.00 92.00 79 GLN A CA 1
ATOM 608 C C . GLN A 1 79 ? -7.978 -0.027 -8.686 1.00 92.00 79 GLN A C 1
ATOM 610 O O . GLN A 1 79 ? -6.820 -0.219 -8.316 1.00 92.00 79 GLN A O 1
ATOM 615 N N . THR A 1 80 ? -8.269 0.386 -9.917 1.00 92.44 80 THR A N 1
ATOM 616 C CA . THR A 1 80 ? -7.242 0.659 -10.930 1.00 92.44 80 THR A CA 1
ATOM 617 C C . THR A 1 80 ? -6.485 1.947 -10.615 1.00 92.44 80 THR A C 1
ATOM 619 O O . THR A 1 80 ? -7.094 2.999 -10.439 1.00 92.44 80 THR A O 1
ATOM 622 N N . VAL A 1 81 ? -5.152 1.893 -10.637 1.00 94.50 81 VAL A N 1
ATOM 623 C CA . VAL A 1 81 ? -4.306 3.096 -10.628 1.00 94.50 81 VAL A CA 1
ATOM 624 C C . VAL A 1 81 ? -4.210 3.637 -12.053 1.00 94.50 81 VAL A C 1
ATOM 626 O O . VAL A 1 81 ? -3.437 3.149 -12.883 1.00 94.50 81 VAL A O 1
ATOM 629 N N . VAL A 1 82 ? -5.057 4.614 -12.366 1.00 91.31 82 VAL A N 1
ATOM 630 C CA . VAL A 1 82 ? -5.182 5.169 -13.718 1.00 91.31 82 VAL A CA 1
ATOM 631 C C . VAL A 1 82 ? -3.863 5.813 -14.159 1.00 91.31 82 VAL A C 1
ATOM 633 O O . VAL A 1 82 ? -3.228 6.543 -13.405 1.00 91.31 82 VAL A O 1
ATOM 636 N N . ASN A 1 83 ? -3.450 5.545 -15.402 1.00 93.12 83 ASN A N 1
ATOM 637 C CA . ASN A 1 83 ? -2.246 6.108 -16.029 1.00 93.12 83 ASN A CA 1
ATOM 638 C C . ASN A 1 83 ? -0.920 5.834 -15.294 1.00 93.12 83 ASN A C 1
ATOM 640 O O . ASN A 1 83 ? 0.070 6.518 -15.553 1.00 93.12 83 ASN A O 1
ATOM 644 N N . PHE A 1 84 ? -0.856 4.811 -14.431 1.00 96.88 84 PHE A N 1
ATOM 645 C CA . PHE A 1 84 ? 0.369 4.495 -13.689 1.00 96.88 84 PHE A CA 1
ATOM 646 C C . PHE A 1 84 ? 1.582 4.286 -14.606 1.00 96.88 84 PHE A C 1
ATOM 648 O O . PHE A 1 84 ? 2.624 4.890 -14.379 1.00 96.88 84 PHE A O 1
ATOM 655 N N . LYS A 1 85 ? 1.437 3.512 -15.694 1.00 96.31 85 LYS A N 1
ATOM 656 C CA . LYS A 1 85 ? 2.526 3.250 -16.657 1.00 96.31 85 LYS A CA 1
ATOM 657 C C . LYS A 1 85 ? 3.129 4.547 -17.212 1.00 96.31 85 LYS A C 1
ATOM 659 O O . LYS A 1 85 ? 4.337 4.747 -17.151 1.00 96.31 85 LYS A O 1
ATOM 664 N N . SER A 1 86 ? 2.278 5.451 -17.695 1.00 95.69 86 SER A N 1
ATOM 665 C CA . SER A 1 86 ? 2.701 6.720 -18.300 1.00 95.69 86 SER A CA 1
ATOM 666 C C . SER A 1 86 ? 3.313 7.691 -17.286 1.00 95.69 86 SER A C 1
ATOM 668 O O . SER A 1 86 ? 4.188 8.474 -17.647 1.00 95.69 86 SER A O 1
ATOM 670 N N . ASN A 1 87 ? 2.891 7.623 -16.019 1.00 97.44 87 ASN A N 1
ATOM 671 C CA . ASN A 1 87 ? 3.305 8.566 -14.977 1.00 97.44 87 ASN A CA 1
ATOM 672 C C . ASN A 1 87 ? 4.422 8.041 -14.061 1.00 97.44 87 ASN A C 1
ATOM 674 O O . ASN A 1 87 ? 5.037 8.837 -13.352 1.00 97.44 87 ASN A O 1
ATOM 678 N N . CYS A 1 88 ? 4.722 6.738 -14.089 1.00 98.00 88 CYS A N 1
ATOM 679 C CA . CYS A 1 88 ? 5.664 6.079 -13.180 1.00 98.00 88 CYS A CA 1
ATOM 680 C C . CYS A 1 88 ? 7.026 6.782 -13.127 1.00 98.00 88 CYS A C 1
ATOM 682 O O . CYS A 1 88 ? 7.511 7.107 -12.049 1.00 98.00 88 CYS A O 1
ATOM 684 N N . ASN A 1 89 ? 7.632 7.080 -14.280 1.00 98.25 89 ASN A N 1
ATOM 685 C CA . ASN A 1 89 ? 8.974 7.676 -14.325 1.00 98.25 89 ASN A CA 1
ATOM 686 C C . ASN A 1 89 ? 9.009 9.103 -13.757 1.00 98.25 89 ASN A C 1
ATOM 688 O O . ASN A 1 89 ? 10.001 9.507 -13.154 1.00 98.25 89 ASN A O 1
ATOM 692 N N . ALA A 1 90 ? 7.942 9.881 -13.953 1.00 98.44 90 ALA A N 1
ATOM 693 C CA . ALA A 1 90 ? 7.838 11.227 -13.396 1.00 98.44 90 ALA A CA 1
ATOM 694 C C . ALA A 1 90 ? 7.598 11.180 -11.879 1.00 98.44 90 ALA A C 1
ATOM 696 O O . ALA A 1 90 ? 8.255 11.901 -11.129 1.00 98.44 90 ALA A O 1
ATOM 697 N N . ALA A 1 91 ? 6.716 10.282 -11.434 1.00 98.06 91 ALA A N 1
ATOM 698 C CA . ALA A 1 91 ? 6.434 10.033 -10.026 1.00 98.06 91 ALA A CA 1
ATOM 699 C C . ALA A 1 91 ? 7.686 9.572 -9.260 1.00 98.06 91 ALA A C 1
ATOM 701 O O . ALA A 1 91 ? 8.032 10.162 -8.241 1.00 98.06 91 ALA A O 1
ATOM 702 N N . ALA A 1 92 ? 8.431 8.607 -9.806 1.00 97.94 92 ALA A N 1
ATOM 703 C CA . ALA A 1 92 ? 9.661 8.099 -9.203 1.00 97.94 92 ALA A CA 1
ATOM 704 C C . ALA A 1 92 ? 10.739 9.186 -9.055 1.00 97.94 92 ALA A C 1
ATOM 706 O O . ALA A 1 92 ? 11.445 9.229 -8.051 1.00 97.94 92 ALA A O 1
ATOM 707 N N . LYS A 1 93 ? 10.850 10.108 -10.022 1.00 98.12 93 LYS A N 1
ATOM 708 C CA . LYS A 1 93 ? 11.743 11.273 -9.906 1.00 98.12 93 LYS A CA 1
ATOM 709 C C . LYS A 1 93 ? 11.308 12.214 -8.786 1.00 98.12 93 LYS A C 1
ATOM 711 O O . LYS A 1 93 ? 12.153 12.661 -8.019 1.00 98.12 93 LYS A O 1
ATOM 716 N N . LYS A 1 94 ? 10.008 12.499 -8.683 1.00 97.69 94 LYS A N 1
ATOM 717 C CA . LYS A 1 94 ? 9.448 13.391 -7.659 1.00 97.69 94 LYS A CA 1
ATOM 718 C C . LYS A 1 94 ? 9.610 12.829 -6.244 1.00 97.69 94 LYS A C 1
ATOM 720 O O . LYS A 1 94 ? 9.945 13.582 -5.337 1.00 97.69 94 LYS A O 1
ATOM 725 N N . GLU A 1 95 ? 9.450 11.518 -6.083 1.00 97.12 95 GLU A N 1
ATOM 726 C CA . GLU A 1 95 ? 9.673 10.819 -4.810 1.00 97.12 95 GLU A CA 1
ATOM 727 C C . GLU A 1 95 ? 11.142 10.447 -4.555 1.00 97.12 95 GLU A C 1
ATOM 729 O O . GLU A 1 95 ? 11.459 9.889 -3.507 1.00 97.12 95 GLU A O 1
ATOM 734 N N . ASN A 1 96 ? 12.050 10.799 -5.474 1.00 96.38 96 ASN A N 1
ATOM 735 C CA . ASN A 1 96 ? 13.484 10.520 -5.390 1.00 96.38 96 ASN A CA 1
ATOM 736 C C . ASN A 1 96 ? 13.822 9.017 -5.247 1.00 96.38 96 ASN A C 1
ATOM 738 O O . ASN A 1 96 ? 14.706 8.641 -4.484 1.00 96.38 96 ASN A O 1
ATOM 742 N N . ILE A 1 97 ? 13.116 8.169 -6.004 1.00 96.19 97 ILE A N 1
ATOM 743 C CA . ILE A 1 97 ? 13.307 6.706 -6.098 1.00 96.19 97 ILE A CA 1
ATOM 744 C C . ILE A 1 97 ? 13.510 6.240 -7.554 1.00 96.19 97 ILE A C 1
ATOM 746 O O . ILE A 1 97 ? 13.226 5.098 -7.919 1.00 96.19 97 ILE A O 1
ATOM 750 N N . TYR A 1 98 ? 13.966 7.142 -8.425 1.00 95.12 98 TYR A N 1
ATOM 751 C CA . TYR A 1 98 ? 14.129 6.900 -9.865 1.00 95.12 98 TYR A CA 1
ATOM 752 C C . TYR A 1 98 ? 15.236 5.887 -10.209 1.00 95.12 98 TYR A C 1
ATOM 754 O O . TYR A 1 98 ? 15.258 5.375 -11.325 1.00 95.12 98 TYR A O 1
ATOM 762 N N . ASP A 1 99 ? 16.152 5.604 -9.279 1.00 93.81 99 ASP A N 1
ATOM 763 C CA . ASP A 1 99 ? 17.149 4.530 -9.378 1.00 93.81 99 ASP A CA 1
ATOM 764 C C . ASP A 1 99 ? 16.579 3.155 -8.981 1.00 93.81 99 ASP A C 1
ATOM 766 O O . ASP A 1 99 ? 17.198 2.120 -9.244 1.00 93.81 99 ASP A O 1
ATOM 770 N N . ILE A 1 100 ? 15.400 3.141 -8.350 1.00 94.81 100 ILE A N 1
ATOM 771 C CA . ILE A 1 100 ? 14.729 1.935 -7.865 1.00 94.81 100 ILE A CA 1
ATOM 772 C C . ILE A 1 100 ? 13.730 1.424 -8.892 1.00 94.81 100 ILE A C 1
ATOM 774 O O . ILE A 1 100 ? 13.786 0.246 -9.233 1.00 94.81 100 ILE A O 1
ATOM 778 N N . ILE A 1 101 ? 12.834 2.292 -9.377 1.00 96.25 101 ILE A N 1
ATOM 779 C CA . ILE A 1 101 ? 11.747 1.922 -10.287 1.00 96.25 101 ILE A CA 1
ATOM 780 C C . ILE A 1 101 ? 11.723 2.787 -11.548 1.00 96.25 101 ILE A C 1
ATOM 782 O O . ILE A 1 101 ? 11.811 4.014 -11.498 1.00 96.25 101 ILE A O 1
ATOM 786 N N . SER A 1 102 ? 11.537 2.136 -12.695 1.00 96.88 102 SER A N 1
ATOM 787 C CA . SER A 1 102 ? 11.264 2.793 -13.975 1.00 96.88 102 SER A CA 1
ATOM 788 C C . SER A 1 102 ? 10.349 1.944 -14.858 1.00 96.88 102 SER A C 1
ATOM 790 O O . SER A 1 102 ? 10.191 0.749 -14.635 1.00 96.88 102 SER A O 1
ATOM 792 N N . TYR A 1 103 ? 9.737 2.557 -15.867 1.00 97.81 103 TYR A N 1
ATOM 793 C CA . TYR A 1 103 ? 8.894 1.908 -16.868 1.00 97.81 103 TYR A CA 1
ATOM 794 C C . TYR A 1 103 ? 9.455 2.132 -18.278 1.00 97.81 103 TYR A C 1
ATOM 796 O O . TYR A 1 103 ? 9.715 3.276 -18.672 1.00 97.81 103 TYR A O 1
ATOM 804 N N . SER A 1 104 ? 9.589 1.046 -19.048 1.00 96.69 104 SER A N 1
ATOM 805 C CA . SER A 1 104 ? 9.885 1.070 -20.486 1.00 96.69 104 SER A CA 1
ATOM 806 C C . SER A 1 104 ? 8.596 0.875 -21.276 1.00 96.69 104 SER A C 1
ATOM 808 O O . SER A 1 104 ? 8.000 -0.202 -21.257 1.00 96.69 104 SER A O 1
ATOM 810 N N . ASN A 1 105 ? 8.175 1.897 -22.027 1.00 94.31 105 ASN A N 1
ATOM 811 C CA . ASN A 1 105 ? 7.024 1.759 -22.923 1.00 94.31 105 ASN A CA 1
ATOM 812 C C . ASN A 1 105 ? 7.317 0.850 -24.124 1.00 94.31 105 ASN A C 1
ATOM 814 O O . ASN A 1 105 ? 6.405 0.214 -24.640 1.00 94.31 105 ASN A O 1
ATOM 818 N N . LYS A 1 106 ? 8.583 0.785 -24.554 1.00 94.81 106 LYS A N 1
ATOM 819 C CA . LYS A 1 106 ? 9.023 -0.054 -25.674 1.00 94.81 106 LYS A CA 1
ATOM 820 C C . LYS A 1 106 ? 8.838 -1.535 -25.354 1.00 94.81 106 LYS A C 1
ATOM 822 O O . LYS A 1 106 ? 8.303 -2.273 -26.171 1.00 94.81 106 LYS A O 1
ATOM 827 N N . ASP A 1 107 ? 9.260 -1.935 -24.160 1.00 93.81 107 ASP A N 1
ATOM 828 C CA . ASP A 1 107 ? 9.279 -3.341 -23.749 1.00 93.81 107 ASP A CA 1
ATOM 829 C C . ASP A 1 107 ? 8.054 -3.701 -22.887 1.00 93.81 107 ASP A C 1
ATOM 831 O O . ASP A 1 107 ? 7.806 -4.863 -22.590 1.00 93.81 107 ASP A O 1
ATOM 835 N N . SER A 1 108 ? 7.255 -2.698 -22.502 1.00 95.44 108 SER A N 1
ATOM 836 C CA . SER A 1 108 ? 6.088 -2.814 -21.620 1.00 95.44 108 SER A CA 1
ATOM 837 C C . SER A 1 108 ? 6.390 -3.484 -20.274 1.00 95.44 108 SER A C 1
ATOM 839 O O . SER A 1 108 ? 5.577 -4.247 -19.738 1.00 95.44 108 SER A O 1
ATOM 841 N N . VAL A 1 109 ? 7.548 -3.158 -19.699 1.00 95.75 109 VAL A N 1
ATOM 842 C CA . VAL A 1 109 ? 8.027 -3.686 -18.414 1.00 95.75 109 VAL A CA 1
ATOM 843 C C . VAL A 1 109 ? 8.331 -2.571 -17.424 1.00 95.75 109 VAL A C 1
ATOM 845 O O . VAL A 1 109 ? 8.708 -1.461 -17.809 1.00 95.75 109 VAL A O 1
ATOM 848 N N . PHE A 1 110 ? 8.184 -2.887 -16.141 1.00 96.06 110 PHE A N 1
ATOM 849 C CA . PHE A 1 110 ? 8.764 -2.110 -15.056 1.00 96.06 110 PHE A CA 1
ATOM 850 C C . PHE A 1 110 ? 10.101 -2.714 -14.666 1.00 96.06 110 PHE A C 1
ATOM 852 O O . PHE A 1 110 ? 10.182 -3.916 -14.427 1.00 96.06 110 PHE A O 1
ATOM 859 N N . THR A 1 111 ? 11.122 -1.878 -14.549 1.00 95.12 111 THR A N 1
ATOM 860 C CA . THR A 1 111 ? 12.392 -2.278 -13.959 1.00 95.12 111 THR A CA 1
ATOM 861 C C . THR A 1 111 ? 12.386 -1.892 -12.486 1.00 95.12 111 THR A C 1
ATOM 863 O O . THR A 1 111 ? 12.277 -0.702 -12.200 1.00 95.12 111 THR A O 1
ATOM 866 N N . ILE A 1 112 ? 12.496 -2.863 -11.573 1.00 94.19 112 ILE A N 1
ATOM 867 C CA . ILE A 1 112 ? 12.599 -2.651 -10.120 1.00 94.19 112 ILE A CA 1
ATOM 868 C C . ILE A 1 112 ? 13.875 -3.331 -9.624 1.00 94.19 112 ILE A C 1
ATOM 870 O O . ILE A 1 112 ? 13.998 -4.551 -9.687 1.00 94.19 112 ILE A O 1
ATOM 874 N N . THR A 1 113 ? 14.854 -2.548 -9.178 1.00 91.25 113 THR A N 1
ATOM 875 C CA . THR A 1 113 ? 16.223 -3.044 -8.937 1.00 91.25 113 THR A CA 1
ATOM 876 C C . THR A 1 113 ? 16.478 -3.503 -7.504 1.00 91.25 113 THR A C 1
ATOM 878 O O . THR A 1 113 ? 17.366 -4.320 -7.269 1.00 91.25 113 THR A O 1
ATOM 881 N N . LYS A 1 114 ? 15.724 -2.967 -6.541 1.00 90.81 114 LYS A N 1
ATOM 882 C CA . LYS A 1 114 ? 15.847 -3.237 -5.102 1.00 90.81 114 LYS A CA 1
ATOM 883 C C . LYS A 1 114 ? 14.567 -2.815 -4.376 1.00 90.81 114 LYS A C 1
ATOM 885 O O . LYS A 1 114 ? 13.732 -2.116 -4.942 1.00 90.81 114 LYS A O 1
ATOM 890 N N . GLY A 1 115 ? 14.430 -3.216 -3.115 1.00 91.69 115 GLY A N 1
ATOM 891 C CA . GLY A 1 115 ? 13.413 -2.666 -2.221 1.00 91.69 115 GLY A CA 1
ATOM 892 C C . GLY A 1 115 ? 13.821 -1.305 -1.650 1.00 91.69 115 GLY A C 1
ATOM 893 O O . GLY A 1 115 ? 15.001 -0.949 -1.620 1.00 91.69 115 GLY A O 1
ATOM 894 N N . GLU A 1 116 ? 12.842 -0.558 -1.151 1.00 93.62 116 GLU A N 1
ATOM 895 C CA . GLU A 1 116 ? 13.090 0.642 -0.353 1.00 93.62 116 GLU A CA 1
ATOM 896 C C . GLU A 1 116 ? 13.445 0.290 1.097 1.00 93.62 116 GLU A C 1
ATOM 898 O O . GLU A 1 116 ? 12.948 -0.683 1.667 1.00 93.62 116 GLU A O 1
ATOM 903 N N . ALA A 1 117 ? 14.294 1.110 1.720 1.00 92.81 117 ALA A N 1
ATOM 904 C CA . ALA A 1 117 ? 14.611 0.964 3.134 1.00 92.81 117 ALA A CA 1
ATOM 905 C C . ALA A 1 117 ? 13.376 1.264 3.998 1.00 92.81 117 ALA A C 1
ATOM 907 O O . ALA A 1 117 ? 12.633 2.208 3.730 1.00 92.81 117 ALA A O 1
ATOM 908 N N . LYS A 1 118 ? 13.178 0.487 5.068 1.00 93.88 118 LYS A N 1
ATOM 909 C CA . LYS A 1 118 ? 12.077 0.702 6.015 1.00 93.88 118 LYS A CA 1
ATOM 910 C C . LYS A 1 118 ? 12.177 2.096 6.650 1.00 93.88 118 LYS A C 1
ATOM 912 O O . LYS A 1 118 ? 13.214 2.436 7.212 1.00 93.88 118 LYS A O 1
ATOM 917 N N . GLN A 1 119 ? 11.092 2.873 6.595 1.00 95.00 119 GLN A N 1
ATOM 918 C CA . GLN A 1 119 ? 11.033 4.245 7.133 1.00 95.00 119 GLN A CA 1
ATOM 919 C C . GLN A 1 119 ? 10.120 4.361 8.361 1.00 95.00 119 GLN A C 1
ATOM 921 O O . GLN A 1 119 ? 10.437 5.078 9.308 1.00 95.00 119 GLN A O 1
ATOM 926 N N . GLN A 1 120 ? 9.016 3.615 8.386 1.00 95.81 120 GLN A N 1
ATOM 927 C CA . GLN A 1 120 ? 8.046 3.631 9.474 1.00 95.81 120 GLN A CA 1
ATOM 928 C C . GLN A 1 120 ? 7.682 2.223 9.949 1.00 95.81 120 GLN A C 1
ATOM 930 O O . GLN A 1 120 ? 7.799 1.246 9.212 1.00 95.81 120 GLN A O 1
ATOM 935 N N . SER A 1 121 ? 7.226 2.127 11.197 1.00 97.00 121 SER A N 1
ATOM 936 C CA . SER A 1 121 ? 6.564 0.939 11.743 1.00 97.00 121 SER A CA 1
ATOM 937 C C . SER A 1 121 ? 5.169 1.300 12.242 1.00 97.00 121 SER A C 1
ATOM 939 O O . SER A 1 121 ? 4.965 2.395 12.773 1.00 97.00 121 SER A O 1
ATOM 941 N N . VAL A 1 122 ? 4.210 0.391 12.085 1.00 98.00 122 VAL A N 1
ATOM 942 C CA . VAL A 1 122 ? 2.802 0.602 12.425 1.00 98.00 122 VAL A CA 1
ATOM 943 C C . VAL A 1 122 ? 2.339 -0.474 13.397 1.00 98.00 122 VAL A C 1
ATOM 945 O O . VAL A 1 122 ? 2.312 -1.659 13.085 1.00 98.00 122 VAL A O 1
ATOM 948 N N . LYS A 1 123 ? 1.881 -0.052 14.576 1.00 97.81 123 LYS A N 1
ATOM 949 C CA . LYS A 1 123 ? 1.188 -0.927 15.527 1.00 97.81 123 LYS A CA 1
ATOM 950 C C . LYS A 1 123 ? -0.311 -0.684 15.437 1.00 97.81 123 LYS A C 1
ATOM 952 O O . LYS A 1 123 ? -0.767 0.416 15.741 1.00 97.81 123 LYS A O 1
ATOM 957 N N . ILE A 1 124 ? -1.086 -1.693 15.040 1.00 98.25 124 ILE A N 1
ATOM 958 C CA . ILE A 1 124 ? -2.550 -1.591 14.993 1.00 98.25 124 ILE A CA 1
ATOM 959 C C . ILE A 1 124 ? -3.111 -1.632 16.418 1.00 98.25 124 ILE A C 1
ATOM 961 O O . ILE A 1 124 ? -2.899 -2.589 17.158 1.00 98.25 124 ILE A O 1
ATOM 965 N N . ASN A 1 125 ? -3.851 -0.591 16.796 1.00 96.75 125 ASN A N 1
ATOM 966 C CA . ASN A 1 125 ? -4.382 -0.417 18.151 1.00 96.75 125 ASN A CA 1
ATOM 967 C C . ASN A 1 125 ? -5.877 -0.732 18.234 1.00 96.75 125 ASN A C 1
ATOM 969 O O . ASN A 1 125 ? -6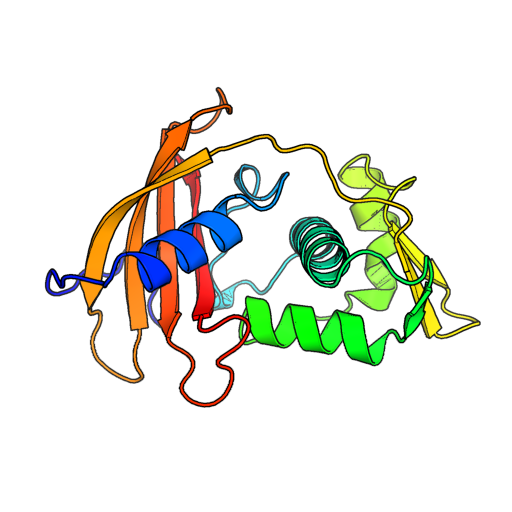.390 -1.116 19.285 1.00 96.75 125 ASN A O 1
ATOM 973 N N . ARG A 1 126 ? -6.609 -0.498 17.140 1.00 97.31 126 ARG A N 1
ATOM 974 C CA . ARG A 1 126 ? -8.064 -0.644 17.096 1.00 97.31 126 ARG A CA 1
ATOM 975 C C . ARG A 1 126 ? -8.520 -1.026 15.698 1.00 97.31 126 ARG A C 1
ATOM 977 O O . ARG A 1 126 ? -8.062 -0.439 14.720 1.00 97.31 126 ARG A O 1
ATOM 984 N N . VAL A 1 127 ? -9.471 -1.954 15.645 1.00 97.88 127 VAL A N 1
ATOM 985 C CA . VAL A 1 127 ? -10.188 -2.345 14.431 1.00 97.88 127 VAL A CA 1
ATOM 986 C C . VAL A 1 127 ? -11.685 -2.181 14.669 1.00 97.88 127 VAL A C 1
ATOM 988 O O . VAL A 1 127 ? -12.203 -2.551 15.726 1.00 97.88 127 VAL A O 1
ATOM 991 N N . GLU A 1 128 ? -12.380 -1.607 13.696 1.00 97.44 128 GLU A N 1
ATOM 992 C CA . GLU A 1 128 ? -13.820 -1.374 13.734 1.00 97.44 128 GLU A CA 1
ATOM 993 C C . GLU A 1 128 ? -14.457 -1.913 12.455 1.00 97.44 128 GLU A C 1
ATOM 995 O O . GLU A 1 128 ? -14.065 -1.531 11.357 1.00 97.44 128 GLU A O 1
ATOM 1000 N N . SER A 1 129 ? -15.446 -2.795 12.583 1.00 96.38 129 SER A N 1
ATOM 1001 C CA . SER A 1 129 ? -16.279 -3.232 11.464 1.00 96.38 129 SER A CA 1
ATOM 1002 C C . SER A 1 129 ? -17.195 -2.092 11.039 1.00 96.38 129 SER A C 1
ATOM 1004 O O . SER A 1 129 ? -17.967 -1.579 11.855 1.00 96.38 129 SER A O 1
ATOM 1006 N N . LEU A 1 130 ? -17.115 -1.711 9.765 1.00 94.75 130 LEU A N 1
ATOM 1007 C CA . LEU A 1 130 ? -17.935 -0.648 9.176 1.00 94.75 130 LEU A CA 1
ATOM 1008 C C . LEU A 1 130 ? -19.252 -1.176 8.583 1.00 94.75 130 LEU A C 1
ATOM 1010 O O . LEU A 1 130 ? -20.055 -0.392 8.087 1.00 94.75 130 LEU A O 1
ATOM 1014 N N . GLY A 1 131 ? -19.491 -2.492 8.658 1.00 81.88 131 GLY A N 1
ATOM 1015 C CA . GLY A 1 131 ? -20.642 -3.145 8.033 1.00 81.88 131 GLY A CA 1
ATOM 1016 C C . GLY A 1 131 ? -20.541 -3.195 6.503 1.00 81.88 131 GLY A C 1
ATOM 1017 O O . GLY A 1 131 ? -19.850 -2.387 5.889 1.00 81.88 131 GLY A O 1
ATOM 1018 N N . ASN A 1 132 ? -21.250 -4.156 5.898 1.00 73.38 132 ASN A N 1
ATOM 1019 C CA . ASN A 1 132 ? -21.290 -4.434 4.454 1.00 73.38 132 ASN A CA 1
ATOM 1020 C C . ASN A 1 132 ? -19.920 -4.793 3.824 1.00 73.38 132 ASN A C 1
ATOM 1022 O O . ASN A 1 132 ? -18.894 -4.178 4.086 1.00 73.38 132 ASN A O 1
ATOM 1026 N N . ASN A 1 133 ? -19.888 -5.812 2.958 1.00 82.75 133 ASN A N 1
ATOM 1027 C CA . ASN A 1 133 ? -18.740 -6.155 2.095 1.00 82.75 133 ASN A CA 1
ATOM 1028 C C . ASN A 1 133 ? -17.349 -6.267 2.767 1.00 82.75 133 ASN A C 1
ATOM 1030 O O . ASN A 1 133 ? -16.331 -6.087 2.099 1.00 82.75 133 ASN A O 1
ATOM 1034 N N . ASN A 1 134 ? -17.297 -6.636 4.054 1.00 91.31 134 ASN A N 1
ATOM 1035 C CA . ASN A 1 134 ? -16.067 -6.859 4.826 1.00 91.31 134 ASN A CA 1
ATOM 1036 C C . ASN A 1 134 ? -15.140 -5.625 4.921 1.00 91.31 134 ASN A C 1
ATOM 1038 O O . ASN A 1 134 ? -13.916 -5.767 4.842 1.00 91.31 134 ASN A O 1
ATOM 1042 N N . TYR A 1 135 ? -15.705 -4.422 5.078 1.00 95.06 135 TYR A N 1
ATOM 1043 C CA . TYR A 1 135 ? -14.926 -3.209 5.348 1.00 95.06 135 TYR A CA 1
ATOM 1044 C C . TYR A 1 135 ? -14.631 -3.018 6.836 1.00 95.06 135 TYR A C 1
ATOM 1046 O O . 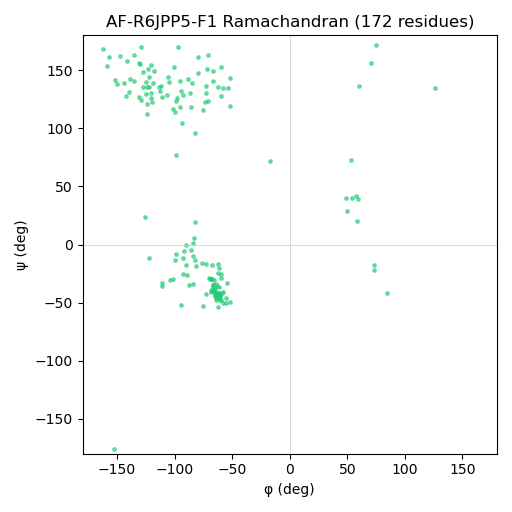TYR A 1 135 ? -15.506 -3.168 7.695 1.00 95.06 135 TYR A O 1
ATOM 1054 N N . TYR A 1 136 ? -13.404 -2.595 7.124 1.00 96.75 136 TYR A N 1
ATOM 1055 C CA . TYR A 1 136 ? -12.929 -2.317 8.468 1.00 96.75 136 TYR A CA 1
ATOM 1056 C C . TYR A 1 136 ? -12.153 -1.011 8.500 1.00 96.75 136 TYR A C 1
ATOM 1058 O O . TYR A 1 136 ? -11.364 -0.720 7.605 1.00 96.75 136 TYR A O 1
ATOM 1066 N N . LYS A 1 137 ? -12.339 -0.240 9.564 1.00 97.44 137 LYS A N 1
ATOM 1067 C CA . LYS A 1 137 ? -11.460 0.868 9.910 1.00 97.44 137 LYS A CA 1
ATOM 1068 C C . LYS A 1 137 ? -10.393 0.366 10.862 1.00 97.44 137 LYS A C 1
ATOM 1070 O O . LYS A 1 137 ? -10.710 -0.228 11.890 1.00 97.44 137 LYS A O 1
ATOM 1075 N N . VAL A 1 138 ? -9.141 0.643 10.542 1.00 97.75 138 VAL A N 1
ATOM 1076 C CA . VAL A 1 138 ? -7.993 0.353 11.393 1.00 97.75 138 VAL A CA 1
ATOM 1077 C C . VAL A 1 138 ? -7.366 1.657 11.849 1.00 97.75 138 VAL A C 1
ATOM 1079 O O . VAL A 1 138 ? -7.221 2.601 11.078 1.00 97.75 138 VAL A O 1
ATOM 1082 N N . THR A 1 139 ? -7.032 1.728 13.130 1.00 98.06 139 THR A N 1
ATOM 1083 C CA . THR A 1 139 ? -6.274 2.838 13.706 1.00 98.06 139 THR A CA 1
ATOM 1084 C C . THR A 1 139 ? -4.994 2.283 14.300 1.00 98.06 139 THR A C 1
ATOM 1086 O O . THR A 1 139 ? -5.051 1.372 15.131 1.00 98.06 139 THR A O 1
ATOM 1089 N N . GLY A 1 140 ? -3.856 2.839 13.896 1.00 97.81 140 GLY A N 1
ATOM 1090 C CA . GLY A 1 140 ? -2.541 2.422 14.365 1.00 97.81 140 GLY A CA 1
ATOM 1091 C C . GLY A 1 140 ? -1.677 3.582 14.841 1.00 97.81 140 GLY A C 1
ATOM 1092 O O . GLY A 1 140 ? -1.874 4.729 14.438 1.00 97.81 140 GLY A O 1
ATOM 1093 N N . SER A 1 141 ? -0.724 3.265 15.712 1.00 97.75 141 SER A N 1
ATOM 1094 C CA . SER A 1 141 ? 0.370 4.156 16.100 1.00 97.75 141 SER A CA 1
ATOM 1095 C C . SER A 1 141 ? 1.551 3.978 15.156 1.00 97.75 141 SER A C 1
ATOM 1097 O O . SER A 1 141 ? 1.853 2.852 14.765 1.00 97.75 141 SER A O 1
ATOM 1099 N N . VAL A 1 142 ? 2.226 5.079 14.840 1.00 97.44 142 VAL A N 1
ATOM 1100 C CA . VAL A 1 142 ? 3.356 5.131 13.907 1.00 97.44 142 VAL A CA 1
ATOM 1101 C C . VAL A 1 142 ? 4.637 5.478 14.662 1.00 97.44 142 VAL A C 1
ATOM 1103 O O . VAL A 1 142 ? 4.665 6.411 15.469 1.00 97.44 142 VAL A O 1
ATOM 1106 N N . SER A 1 143 ? 5.700 4.721 14.405 1.00 96.19 143 SER A N 1
ATOM 1107 C CA . SER A 1 143 ? 7.061 4.977 14.889 1.00 96.19 143 SER A CA 1
ATOM 1108 C C . SER A 1 143 ? 8.066 4.930 13.731 1.00 96.19 143 SER A C 1
ATOM 1110 O O . SER A 1 143 ? 7.712 4.566 12.613 1.00 96.19 143 SER A O 1
ATOM 1112 N N . GLY A 1 144 ? 9.313 5.348 13.969 1.00 92.25 144 GLY A N 1
ATOM 1113 C CA . GLY A 1 144 ? 10.345 5.496 12.927 1.00 92.25 144 GLY A CA 1
ATOM 1114 C C . GLY A 1 144 ? 10.279 6.842 12.198 1.00 92.25 144 GLY A C 1
ATOM 1115 O O . GLY A 1 144 ? 11.299 7.509 12.062 1.00 92.25 144 GLY A O 1
ATOM 1116 N N . GLU A 1 145 ? 9.073 7.309 11.871 1.00 90.31 145 GLU A N 1
ATOM 1117 C CA . GLU A 1 145 ? 8.847 8.612 11.238 1.00 90.31 145 GLU A CA 1
ATOM 1118 C C . GLU A 1 145 ? 8.519 9.713 12.272 1.00 90.31 145 GLU A C 1
ATOM 1120 O O . GLU A 1 145 ? 7.826 9.498 13.278 1.00 90.31 145 GLU A O 1
ATOM 1125 N N . LYS A 1 146 ? 9.051 10.925 12.060 1.00 87.38 146 LYS A N 1
ATOM 1126 C CA . LYS A 1 146 ? 8.841 12.072 12.960 1.00 87.38 146 LYS A CA 1
ATOM 1127 C C . LYS A 1 146 ? 7.586 12.863 12.607 1.00 87.38 146 LYS A C 1
ATOM 1129 O O . LYS A 1 146 ? 6.925 13.342 13.524 1.00 87.38 146 LYS A O 1
ATOM 1134 N N . SER A 1 147 ? 7.268 12.963 11.319 1.00 89.00 147 SER A N 1
ATOM 1135 C CA . SER A 1 147 ? 6.170 13.778 10.781 1.00 89.00 147 SER A CA 1
ATOM 1136 C C . SER A 1 147 ? 4.769 13.214 11.046 1.00 89.00 147 SER A C 1
ATOM 1138 O O . SER A 1 147 ? 3.796 13.957 10.964 1.00 89.00 147 SER A O 1
ATOM 1140 N N . CYS A 1 148 ? 4.654 11.933 11.405 1.00 91.62 148 CYS A N 1
ATOM 1141 C CA . CYS A 1 148 ? 3.385 11.269 11.692 1.00 91.62 148 CYS A CA 1
ATOM 1142 C C . CYS A 1 148 ? 3.501 10.347 12.915 1.00 91.62 148 CYS A C 1
ATOM 1144 O O . CYS A 1 148 ? 4.519 9.680 13.111 1.00 91.62 148 CYS A O 1
ATOM 1146 N N . LYS A 1 149 ? 2.443 10.291 13.735 1.00 95.62 149 LYS A N 1
ATOM 1147 C CA . LYS A 1 149 ? 2.334 9.409 14.912 1.00 95.62 149 LYS A CA 1
ATOM 1148 C C . LYS A 1 149 ? 1.133 8.474 14.870 1.00 95.62 149 LYS A C 1
ATOM 1150 O O . LYS A 1 149 ? 1.058 7.542 15.677 1.00 95.62 149 LYS A O 1
ATOM 1155 N N . LYS A 1 150 ? 0.200 8.687 13.948 1.00 97.00 150 LYS A N 1
ATOM 1156 C CA . LYS A 1 150 ? -1.042 7.933 13.841 1.00 97.00 150 LYS A CA 1
ATOM 1157 C C . LYS A 1 150 ? -1.449 7.730 12.390 1.00 97.00 150 LYS A C 1
ATOM 1159 O O . LYS A 1 150 ? -1.453 8.663 11.595 1.00 97.00 150 LYS A O 1
ATOM 1164 N N . VAL A 1 151 ? -1.928 6.527 12.102 1.00 97.50 151 VAL A N 1
ATOM 1165 C CA . VAL A 1 151 ? -2.592 6.194 10.843 1.00 97.50 151 VAL A CA 1
ATOM 1166 C C . VAL A 1 151 ? -4.021 5.746 11.094 1.00 97.50 151 VAL A C 1
ATOM 1168 O O . VAL A 1 151 ? -4.308 5.005 12.039 1.00 97.50 151 VAL A O 1
ATOM 1171 N N . VAL A 1 152 ? -4.925 6.200 10.235 1.00 98.00 152 VAL A N 1
ATOM 1172 C CA . VAL A 1 152 ? -6.279 5.672 10.103 1.00 98.00 152 VAL A CA 1
ATOM 1173 C C . VAL A 1 152 ? -6.432 5.170 8.681 1.00 98.00 152 VAL A C 1
ATOM 1175 O O . VAL A 1 152 ? -6.273 5.950 7.749 1.00 98.00 152 VAL A O 1
ATOM 1178 N N . ALA A 1 153 ? -6.766 3.897 8.507 1.00 97.50 153 ALA A N 1
ATOM 1179 C CA . ALA A 1 153 ? -7.032 3.331 7.193 1.00 97.50 153 ALA A CA 1
ATOM 1180 C C . ALA A 1 153 ? -8.382 2.619 7.155 1.00 97.50 153 ALA A C 1
ATOM 1182 O O . ALA A 1 153 ? -8.842 2.065 8.153 1.00 97.50 153 ALA A O 1
ATOM 1183 N N . VAL A 1 154 ? -9.020 2.636 5.990 1.00 97.06 154 VAL A N 1
ATOM 1184 C CA . VAL A 1 154 ? -10.137 1.751 5.666 1.00 97.06 154 VAL A CA 1
ATOM 1185 C C . VAL A 1 154 ? -9.565 0.613 4.842 1.00 97.06 154 VAL A C 1
ATOM 1187 O O . VAL A 1 154 ? -8.955 0.847 3.801 1.00 97.06 154 VAL A O 1
ATOM 1190 N N . VAL A 1 155 ? -9.768 -0.615 5.301 1.00 96.12 155 VAL A N 1
ATOM 1191 C CA . VAL A 1 155 ? -9.349 -1.830 4.609 1.00 96.12 155 VAL A CA 1
ATOM 1192 C C . VAL A 1 155 ? -10.563 -2.672 4.259 1.00 96.12 155 VAL A C 1
ATOM 1194 O O . VAL A 1 155 ? -11.568 -2.667 4.972 1.00 96.12 155 VAL A O 1
ATOM 1197 N N . GLN A 1 156 ? -10.479 -3.412 3.165 1.00 94.94 156 GLN A N 1
ATOM 1198 C CA . GLN A 1 156 ? -11.443 -4.451 2.834 1.00 94.94 156 GLN A CA 1
ATOM 1199 C C . GLN A 1 156 ? -10.759 -5.804 2.954 1.00 94.94 156 GLN A C 1
ATOM 1201 O O . GLN A 1 156 ? -9.713 -6.005 2.344 1.00 94.94 156 GLN A O 1
ATOM 1206 N N . LYS A 1 157 ? -11.340 -6.731 3.721 1.00 94.31 157 LYS A N 1
ATOM 1207 C CA . LYS A 1 157 ? -10.841 -8.110 3.770 1.00 94.31 157 LYS A CA 1
ATOM 1208 C C . LYS A 1 157 ? -11.259 -8.841 2.498 1.00 94.31 157 LYS A C 1
ATOM 1210 O O . LYS A 1 157 ? -12.459 -9.024 2.255 1.00 94.31 157 LYS A O 1
ATOM 1215 N N . ASN A 1 158 ? -10.277 -9.239 1.698 1.00 89.25 158 ASN A N 1
ATOM 1216 C CA . ASN A 1 158 ? -10.498 -9.905 0.422 1.00 89.25 158 ASN A CA 1
ATOM 1217 C C . ASN A 1 158 ? -10.987 -11.341 0.680 1.00 89.25 158 ASN A C 1
ATOM 1219 O O . ASN A 1 158 ? -10.491 -12.031 1.566 1.00 89.25 158 ASN A O 1
ATOM 1223 N N . ARG A 1 159 ? -12.004 -11.785 -0.072 1.00 79.06 159 ARG A N 1
ATOM 1224 C CA . ARG A 1 159 ? -12.543 -13.157 0.042 1.00 79.06 159 ARG A CA 1
ATOM 1225 C C . ARG A 1 159 ? -11.836 -14.158 -0.872 1.00 79.06 159 ARG A C 1
ATOM 1227 O O . ARG A 1 159 ? -11.872 -15.344 -0.582 1.00 79.06 159 ARG A O 1
ATOM 1234 N N . LEU A 1 160 ? -11.260 -13.674 -1.973 1.00 76.44 160 LEU A N 1
ATOM 1235 C CA . LEU A 1 160 ? -10.686 -14.501 -3.041 1.00 76.44 160 LEU A CA 1
ATOM 1236 C C . LEU A 1 160 ? -9.158 -14.407 -3.110 1.00 76.44 160 LEU A C 1
ATOM 1238 O O . LEU A 1 160 ? -8.508 -15.389 -3.435 1.00 76.44 160 LEU A O 1
ATOM 1242 N N . ASP A 1 161 ? -8.586 -13.246 -2.785 1.00 78.31 161 ASP A N 1
ATOM 1243 C CA . ASP A 1 161 ? -7.137 -13.057 -2.695 1.00 78.31 161 ASP A CA 1
ATOM 1244 C C . ASP A 1 161 ? -6.683 -13.276 -1.249 1.00 78.31 161 ASP A C 1
ATOM 1246 O O . ASP A 1 161 ? -6.911 -12.432 -0.377 1.00 78.31 161 ASP A O 1
ATOM 1250 N N . THR A 1 162 ? -6.066 -14.430 -1.001 1.00 74.50 162 THR A N 1
ATOM 1251 C CA . THR A 1 162 ? -5.535 -14.819 0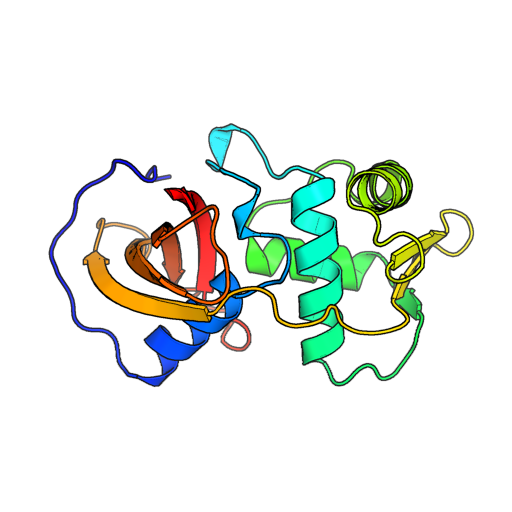.310 1.00 74.50 162 THR A CA 1
ATOM 1252 C C . THR A 1 162 ? -4.066 -14.453 0.508 1.00 74.50 162 THR A C 1
ATOM 1254 O O . THR A 1 162 ? -3.583 -14.544 1.637 1.00 74.50 162 THR A O 1
ATOM 1257 N N . GLU A 1 163 ? -3.353 -14.056 -0.551 1.00 80.31 163 GLU A N 1
ATOM 1258 C CA . GLU A 1 163 ? -1.921 -13.737 -0.487 1.00 80.31 163 GLU A CA 1
ATOM 1259 C C . GLU A 1 163 ? -1.703 -12.385 0.185 1.00 80.31 163 GLU A C 1
ATOM 1261 O O . GLU A 1 163 ? -0.983 -12.281 1.185 1.00 80.31 163 GLU A O 1
ATOM 1266 N N . LEU A 1 164 ? -2.383 -11.351 -0.317 1.00 84.75 164 LEU A N 1
ATOM 1267 C CA . LEU A 1 164 ? -2.390 -10.043 0.331 1.00 84.75 164 LEU A CA 1
ATOM 1268 C C . LEU A 1 164 ? -3.447 -9.993 1.442 1.00 84.75 164 LEU A C 1
ATOM 1270 O O . LEU A 1 164 ? -3.242 -9.362 2.480 1.00 84.75 164 LEU A O 1
ATOM 1274 N N . GLY A 1 165 ? -4.575 -10.688 1.249 1.00 91.19 165 GLY A N 1
ATOM 1275 C CA . GLY A 1 165 ? -5.659 -10.846 2.229 1.00 91.19 165 GLY A CA 1
ATOM 1276 C C . GLY A 1 165 ? -6.518 -9.596 2.451 1.00 91.19 165 GLY A C 1
ATOM 1277 O O . GLY A 1 165 ? -7.672 -9.698 2.876 1.00 91.19 165 GLY A O 1
ATOM 1278 N N . PHE A 1 166 ? -5.992 -8.414 2.132 1.00 95.38 166 PHE A N 1
ATOM 1279 C CA . PHE A 1 166 ? -6.654 -7.129 2.309 1.00 95.38 166 PHE A CA 1
ATOM 1280 C C . PHE A 1 166 ? -6.373 -6.189 1.140 1.00 95.38 166 PHE A C 1
ATOM 1282 O O . PHE A 1 166 ? -5.371 -6.314 0.444 1.00 95.38 166 PHE A O 1
ATOM 1289 N N . SER A 1 167 ? -7.250 -5.204 0.972 1.00 95.25 167 SER A N 1
ATOM 1290 C CA . SER A 1 167 ? -7.005 -4.036 0.127 1.00 95.25 167 SER A CA 1
ATOM 1291 C C . SER A 1 167 ? -7.193 -2.738 0.915 1.00 95.25 167 SER A C 1
ATOM 1293 O O . SER A 1 167 ? -8.119 -2.629 1.723 1.00 95.25 167 SER A O 1
ATOM 1295 N N . ILE A 1 168 ? -6.328 -1.748 0.685 1.00 96.06 168 ILE A N 1
ATOM 1296 C CA . ILE A 1 168 ? -6.398 -0.416 1.290 1.00 96.06 168 ILE A CA 1
ATOM 1297 C C . ILE A 1 168 ? -7.327 0.467 0.463 1.00 96.06 168 ILE A C 1
ATOM 1299 O O . ILE A 1 168 ? -7.090 0.745 -0.708 1.00 96.06 168 ILE A O 1
ATOM 1303 N N . LYS A 1 169 ? -8.405 0.921 1.091 1.00 94.94 169 LYS A N 1
ATOM 1304 C CA . LYS A 1 169 ? -9.474 1.703 0.464 1.00 94.94 169 LYS A CA 1
ATOM 1305 C C . LYS A 1 169 ? -9.377 3.185 0.751 1.00 94.94 169 LYS A C 1
ATOM 1307 O O . LYS A 1 169 ? -9.827 3.994 -0.050 1.00 94.94 169 LYS A O 1
ATOM 1312 N N . ALA A 1 170 ? -8.819 3.522 1.898 1.00 95.50 170 ALA A N 1
ATOM 1313 C CA . ALA A 1 170 ? -8.513 4.883 2.271 1.00 95.50 170 ALA A CA 1
ATOM 1314 C C . ALA A 1 170 ? -7.442 4.858 3.359 1.00 95.50 170 ALA A C 1
ATOM 1316 O O . ALA A 1 170 ? -7.344 3.880 4.101 1.00 95.50 170 ALA A O 1
ATOM 1317 N N . LEU A 1 171 ? -6.653 5.917 3.469 1.00 95.12 171 LEU A N 1
ATOM 1318 C CA . LEU A 1 171 ? -5.626 6.084 4.489 1.00 95.12 171 LEU A CA 1
ATOM 1319 C C . LEU A 1 171 ? -5.409 7.570 4.772 1.00 95.12 171 LEU A C 1
ATOM 1321 O O . LEU A 1 171 ? -5.446 8.409 3.874 1.00 95.12 171 LEU A O 1
ATOM 1325 N N . LYS A 1 172 ? -5.189 7.887 6.042 1.00 96.06 172 LYS A N 1
ATOM 1326 C CA . LYS A 1 172 ? -4.905 9.230 6.531 1.00 96.06 172 LYS A CA 1
ATOM 1327 C C . LYS A 1 172 ? -3.872 9.146 7.643 1.00 96.06 172 LYS A C 1
ATOM 1329 O O . LYS A 1 172 ? -4.066 8.408 8.613 1.00 96.06 172 LYS A O 1
ATOM 1334 N N . TRP A 1 173 ? -2.814 9.931 7.504 1.00 95.50 173 TRP A N 1
ATOM 1335 C CA . TRP A 1 173 ? -1.726 10.043 8.471 1.00 95.50 173 TRP A CA 1
ATOM 1336 C C . TRP A 1 173 ? -1.844 11.364 9.233 1.00 95.50 173 TRP A C 1
ATOM 1338 O O . TRP A 1 173 ? -2.308 12.365 8.683 1.00 95.50 173 TRP A O 1
ATOM 1348 N N . SER A 1 174 ? -1.490 11.343 10.517 1.00 92.19 174 SER A N 1
ATOM 1349 C CA . SER A 1 174 ? -1.516 12.498 11.430 1.00 92.19 174 SER A CA 1
ATOM 1350 C C . SER A 1 174 ? -0.540 12.340 12.587 1.00 92.19 174 SER A C 1
ATOM 1352 O O . SER A 1 174 ? -0.078 11.197 12.814 1.00 92.19 174 SER A O 1
#

Radius of gyration: 15.62 Å; Cα contacts (8 Å, |Δi|>4): 350; chains: 1; bounding box: 38×29×44 Å